Protein AF-A0AAW8XX71-F1 (afdb_monomer_lite)

pLDDT: mean 75.25, std 15.2, range [52.34, 95.62]

Sequence (95 aa):
MKKKKLSSKQQYQLDVELVKIKPTNRTEAKAHLAAQLRISKFKSKGRRGFNSAAKSAKESLDIANAIRFGEGVVESVDTARIPDSNKRWRGRTAD

Radius of gyration: 22.53 Å; chains: 1; bounding box: 46×42×51 Å

Secondary structure (DSSP, 8-state):
---PPPPHHHHHHHHHHHHHSPP-SHHHHHHHHHHHHHHHHHHHTT-THHHHHHHHHHHHHHHHHHHHSTT-------TTTS-TTTT--S-----

Structure (mmCIF, N/CA/C/O backbone):
data_AF-A0AAW8XX71-F1
#
_entry.id   AF-A0AAW8XX71-F1
#
loop_
_atom_site.group_PDB
_atom_site.id
_atom_site.type_symbol
_atom_site.label_atom_id
_atom_site.label_alt_id
_atom_site.label_comp_id
_atom_site.label_asym_id
_atom_site.label_entity_id
_atom_site.label_seq_id
_atom_site.pdbx_PDB_ins_code
_atom_site.Cartn_x
_atom_site.Cartn_y
_atom_site.Cartn_z
_atom_site.occupancy
_atom_site.B_iso_or_equiv
_atom_site.auth_seq_id
_atom_site.auth_comp_id
_atom_site.auth_asym_id
_atom_site.auth_atom_id
_atom_site.pdbx_PDB_model_num
ATOM 1 N N . MET A 1 1 ? -21.440 -16.402 16.995 1.00 52.88 1 MET A N 1
ATOM 2 C CA . MET A 1 1 ? -21.865 -15.223 16.198 1.00 52.88 1 MET A CA 1
ATOM 3 C C . MET A 1 1 ? -20.895 -15.018 15.037 1.00 52.88 1 MET A C 1
ATOM 5 O O . MET A 1 1 ? -19.698 -14.916 15.283 1.00 52.88 1 MET A O 1
ATOM 9 N N . LYS A 1 2 ? -21.356 -14.999 13.776 1.00 56.12 2 LYS A N 1
ATOM 10 C CA . LYS A 1 2 ? -20.469 -14.705 12.633 1.00 56.12 2 LYS A CA 1
ATOM 11 C C . LYS A 1 2 ? -20.106 -13.216 12.659 1.00 56.12 2 LYS A C 1
ATOM 13 O O . LYS A 1 2 ? -21.001 -12.375 12.638 1.00 56.12 2 LYS A O 1
ATOM 18 N N . LYS A 1 3 ? -18.812 -12.882 12.718 1.00 71.38 3 LYS A N 1
ATOM 19 C CA . LYS A 1 3 ? -18.353 -11.486 12.647 1.00 71.38 3 LYS A CA 1
ATOM 20 C C . LYS A 1 3 ? -18.726 -10.921 11.274 1.00 71.38 3 LYS A C 1
ATOM 22 O O . LYS A 1 3 ? -18.235 -11.399 10.251 1.00 71.38 3 LYS A O 1
ATOM 27 N N . LYS A 1 4 ? -19.632 -9.943 11.248 1.00 79.50 4 LYS A N 1
ATOM 28 C CA . LYS A 1 4 ? -20.069 -9.268 10.020 1.00 79.50 4 LYS A CA 1
ATOM 29 C C . LYS A 1 4 ? -18.864 -8.507 9.452 1.00 79.50 4 LYS A C 1
ATOM 31 O O . LYS A 1 4 ? -18.252 -7.717 10.167 1.00 79.50 4 LYS A O 1
ATOM 36 N N . LYS A 1 5 ? -18.474 -8.784 8.203 1.00 80.81 5 LYS A N 1
ATOM 37 C CA . LYS A 1 5 ? -17.365 -8.067 7.550 1.00 80.81 5 LYS A CA 1
ATOM 38 C C . LYS A 1 5 ? -17.778 -6.608 7.331 1.00 80.81 5 LYS A C 1
ATOM 40 O O . LYS A 1 5 ? -18.852 -6.356 6.789 1.00 80.81 5 LYS A O 1
ATOM 45 N N . LEU A 1 6 ? -16.932 -5.672 7.760 1.00 83.31 6 LEU A N 1
ATOM 46 C CA . LEU A 1 6 ? -17.126 -4.237 7.542 1.00 83.31 6 LEU A CA 1
ATOM 47 C C . LEU A 1 6 ? -17.019 -3.903 6.049 1.00 83.31 6 LEU A C 1
ATOM 49 O O . LEU A 1 6 ? -16.193 -4.471 5.331 1.00 83.31 6 LEU A O 1
ATOM 53 N N . SER A 1 7 ? -17.842 -2.960 5.589 1.00 89.25 7 SER A N 1
ATOM 54 C CA . SER A 1 7 ? -17.720 -2.400 4.242 1.00 89.25 7 SER A CA 1
ATOM 55 C C . SER A 1 7 ? -16.416 -1.606 4.104 1.00 89.25 7 SER A C 1
ATOM 57 O O . SER A 1 7 ? -15.926 -1.017 5.068 1.00 89.25 7 SER A O 1
ATOM 59 N N . SER A 1 8 ? -15.861 -1.530 2.891 1.00 86.75 8 SER A N 1
ATOM 60 C CA . SER A 1 8 ? -14.605 -0.814 2.620 1.00 86.75 8 SER A CA 1
ATOM 61 C C . SER A 1 8 ? -14.661 0.670 3.006 1.00 86.75 8 SER A C 1
ATOM 63 O O . SER A 1 8 ? -13.676 1.205 3.510 1.00 86.75 8 SER A O 1
ATOM 65 N N . LYS A 1 9 ? -15.820 1.320 2.828 1.00 89.25 9 LYS A N 1
ATOM 66 C CA . LYS A 1 9 ? -16.049 2.714 3.248 1.00 89.25 9 LYS A CA 1
ATOM 67 C C . LYS A 1 9 ? -16.073 2.866 4.771 1.00 89.25 9 LYS A C 1
ATOM 69 O O . LYS A 1 9 ? -15.463 3.791 5.293 1.00 89.25 9 LYS A O 1
ATOM 74 N N . GLN A 1 10 ? -16.722 1.932 5.469 1.00 91.62 10 GLN A N 1
ATOM 75 C CA . GLN A 1 10 ? -16.793 1.930 6.935 1.00 91.62 10 GLN A CA 1
ATOM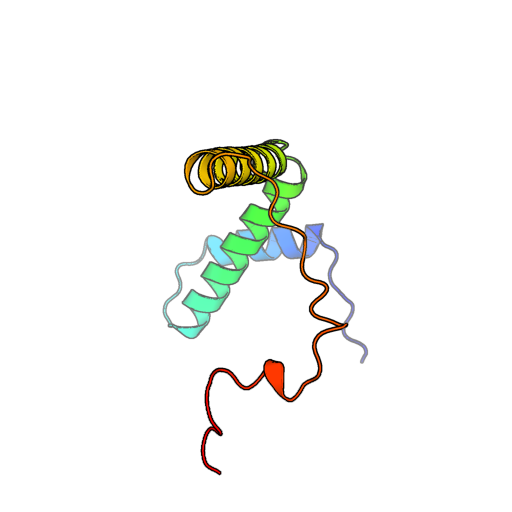 76 C C . GLN A 1 10 ? -15.405 1.716 7.543 1.00 91.62 10 GLN A C 1
ATOM 78 O O . GLN A 1 10 ? -15.005 2.432 8.454 1.00 91.62 10 GLN A O 1
ATOM 83 N N . GLN A 1 11 ? -14.630 0.782 6.984 1.00 91.06 11 GLN A N 1
ATOM 84 C CA . GLN A 1 11 ? -13.258 0.547 7.421 1.00 91.06 11 GLN A CA 1
ATOM 85 C C . GLN A 1 11 ? -12.370 1.782 7.218 1.00 91.06 11 GLN A C 1
ATOM 87 O O . GLN A 1 11 ? -11.560 2.092 8.085 1.00 91.06 11 GLN A O 1
ATOM 92 N N . TYR A 1 12 ? -12.538 2.500 6.103 1.00 92.31 12 TYR A N 1
ATOM 93 C CA . TYR A 1 12 ? -11.798 3.732 5.833 1.00 92.31 12 TYR A CA 1
ATOM 94 C C . TYR A 1 12 ? -12.103 4.833 6.859 1.00 92.31 12 TYR A C 1
ATOM 96 O O . TYR A 1 12 ? -11.181 5.497 7.322 1.00 92.31 12 TYR A O 1
ATOM 104 N N . GLN A 1 13 ? -13.371 5.015 7.241 1.00 94.19 13 GLN A N 1
ATOM 105 C CA . GLN A 1 13 ? -13.757 5.994 8.266 1.00 94.19 13 GLN A CA 1
ATOM 106 C C . GLN A 1 13 ? -13.121 5.673 9.623 1.00 94.19 13 GLN A C 1
ATOM 108 O O . GLN A 1 13 ? -12.489 6.548 10.211 1.00 94.19 13 GLN A O 1
ATOM 113 N N . LEU A 1 14 ? -13.177 4.407 10.050 1.00 94.19 14 LEU A N 1
ATOM 114 C CA . LEU A 1 14 ? -12.520 3.951 11.280 1.00 94.19 14 LEU A CA 1
ATOM 115 C C . LEU A 1 14 ? -11.002 4.161 11.240 1.00 94.19 14 LEU A C 1
ATOM 117 O O . LEU A 1 14 ? -10.405 4.587 12.224 1.00 94.19 14 LEU A O 1
ATOM 121 N N . ASP A 1 15 ? -10.367 3.893 10.098 1.00 92.94 15 ASP A N 1
ATOM 122 C CA . ASP A 1 15 ? -8.927 4.102 9.942 1.00 92.94 15 ASP A CA 1
ATOM 123 C C . ASP A 1 15 ? -8.559 5.590 10.039 1.00 92.94 15 ASP A C 1
ATOM 125 O O . ASP A 1 15 ? -7.538 5.931 10.633 1.00 92.94 15 ASP A O 1
ATOM 129 N N . VAL A 1 16 ? -9.385 6.488 9.488 1.00 93.88 16 VAL A N 1
ATOM 130 C CA . VAL A 1 16 ? -9.178 7.942 9.593 1.00 93.88 16 VAL A CA 1
ATOM 131 C C . VAL A 1 16 ? -9.299 8.412 11.040 1.00 93.88 16 VAL A C 1
ATOM 133 O O . VAL A 1 16 ? -8.506 9.246 11.471 1.00 93.88 16 VAL A O 1
ATOM 136 N N . GLU A 1 17 ? -10.264 7.888 11.792 1.00 94.06 17 GLU A N 1
ATOM 137 C CA . GLU A 1 17 ? -10.425 8.197 13.216 1.00 94.06 17 GLU A CA 1
ATOM 138 C C . GLU A 1 17 ? -9.245 7.684 14.043 1.00 94.06 17 GLU A C 1
ATOM 140 O O . GLU A 1 17 ? -8.683 8.442 14.833 1.00 94.06 17 GLU A O 1
ATOM 145 N N . LEU A 1 18 ? -8.798 6.451 13.789 1.00 92.56 18 LEU A N 1
ATOM 146 C CA . LEU A 1 18 ? -7.636 5.860 14.453 1.00 92.56 18 LEU A CA 1
ATOM 147 C C . LEU A 1 18 ? -6.373 6.705 14.240 1.00 92.56 18 LEU A C 1
ATOM 149 O O . LEU A 1 18 ? -5.595 6.906 15.168 1.00 92.56 18 LEU A O 1
ATOM 153 N N . VAL A 1 19 ? -6.171 7.219 13.022 1.00 92.31 19 VAL A N 1
ATOM 154 C CA . VAL A 1 19 ? -4.965 7.985 12.680 1.00 92.31 19 VAL A CA 1
ATOM 155 C C . VAL A 1 19 ? -4.918 9.361 13.359 1.00 92.31 19 VAL A C 1
ATOM 157 O O . VAL A 1 19 ? -3.828 9.896 13.567 1.00 92.31 19 VAL A O 1
ATOM 160 N N . LYS A 1 20 ? -6.065 9.929 13.757 1.00 93.38 20 LYS A N 1
ATOM 161 C CA . LYS A 1 20 ? -6.112 11.201 14.504 1.00 93.38 20 LYS A CA 1
ATOM 162 C C . LYS A 1 20 ? -5.560 11.071 15.924 1.00 93.38 20 LYS A C 1
ATOM 164 O O . LYS A 1 20 ? -5.079 12.055 16.479 1.00 93.38 20 LYS A O 1
ATOM 169 N N . ILE A 1 21 ? -5.635 9.878 16.510 1.00 92.56 21 ILE A N 1
ATOM 170 C CA . ILE A 1 21 ? -5.163 9.614 17.868 1.00 92.56 21 ILE A CA 1
ATOM 171 C C . ILE A 1 21 ? -3.659 9.322 17.813 1.00 92.56 21 ILE A C 1
ATOM 173 O O . ILE A 1 21 ? -3.188 8.573 16.955 1.00 92.56 21 ILE A O 1
ATOM 177 N N . LYS A 1 22 ? -2.885 9.920 18.725 1.00 92.69 22 LYS A N 1
ATOM 178 C CA . LYS A 1 22 ? -1.445 9.658 18.831 1.00 92.69 22 LYS A CA 1
ATOM 179 C C . LYS A 1 22 ? -1.221 8.300 19.517 1.00 92.69 22 LYS A C 1
ATOM 181 O O . LYS A 1 22 ? -1.742 8.109 20.614 1.00 92.69 22 LYS A O 1
ATOM 186 N N . PRO A 1 23 ? -0.455 7.371 18.918 1.00 93.75 23 PRO A N 1
ATOM 187 C CA . PRO A 1 23 ? -0.172 6.087 19.549 1.00 93.75 23 PRO A CA 1
ATOM 188 C C . PRO A 1 23 ? 0.780 6.264 20.737 1.00 93.75 23 PRO A C 1
ATOM 190 O O . PRO A 1 23 ? 1.758 7.009 20.647 1.00 93.75 23 PRO A O 1
ATOM 193 N N . THR A 1 24 ? 0.509 5.546 21.824 1.00 93.62 24 THR A N 1
ATOM 194 C CA . THR A 1 24 ? 1.319 5.562 23.052 1.00 93.62 24 THR A CA 1
ATOM 195 C C . THR A 1 24 ? 2.187 4.308 23.157 1.00 93.62 24 THR A C 1
ATOM 197 O O . THR A 1 24 ? 3.311 4.366 23.650 1.00 93.62 24 THR A O 1
ATOM 200 N N . ASN A 1 25 ? 1.706 3.171 22.641 1.00 95.19 25 ASN A N 1
ATOM 201 C CA . ASN A 1 25 ? 2.423 1.892 22.664 1.00 95.19 25 ASN A CA 1
ATOM 202 C C . ASN A 1 25 ? 2.893 1.461 21.258 1.00 95.19 25 ASN A C 1
ATOM 204 O O . ASN A 1 25 ? 2.326 1.842 20.234 1.00 95.19 25 ASN A O 1
ATOM 208 N N . ARG A 1 26 ? 3.904 0.587 21.185 1.00 93.94 26 ARG A N 1
ATOM 209 C CA . ARG A 1 26 ? 4.401 -0.035 19.946 1.00 93.94 26 ARG A CA 1
ATOM 210 C C . ARG A 1 26 ? 3.308 -0.802 19.198 1.00 93.94 26 ARG A C 1
ATOM 212 O O . ARG A 1 26 ? 3.306 -0.826 17.968 1.00 93.94 26 ARG A O 1
ATOM 219 N N . THR A 1 27 ? 2.399 -1.454 19.917 1.00 94.06 27 THR A N 1
ATOM 220 C CA . THR A 1 27 ? 1.252 -2.171 19.334 1.00 94.06 27 THR A CA 1
ATOM 221 C C . THR A 1 27 ? 0.297 -1.212 18.626 1.00 94.06 27 THR A C 1
ATOM 223 O O . THR A 1 27 ? -0.058 -1.439 17.470 1.00 94.06 27 THR A O 1
ATOM 226 N N . GLU A 1 28 ? -0.038 -0.099 19.275 1.00 92.06 28 GLU A N 1
ATOM 227 C CA . GLU A 1 28 ? -0.856 0.974 18.706 1.00 92.06 28 GLU A CA 1
ATOM 228 C C . GLU A 1 28 ? -0.157 1.640 17.524 1.00 92.06 28 GLU A C 1
ATOM 230 O O . GLU A 1 28 ? -0.784 1.860 16.495 1.00 92.06 28 GLU A O 1
ATOM 235 N N . ALA A 1 29 ? 1.155 1.877 17.611 1.00 93.75 29 ALA A N 1
ATOM 236 C CA . ALA A 1 29 ? 1.935 2.442 16.514 1.00 93.75 29 ALA A CA 1
ATOM 237 C C . ALA A 1 29 ? 1.915 1.542 15.267 1.00 93.75 29 ALA A C 1
ATOM 239 O O . ALA A 1 29 ? 1.757 2.030 14.148 1.00 93.75 29 ALA A O 1
ATOM 240 N N . LYS A 1 30 ? 2.005 0.215 15.441 1.00 95.62 30 LYS A N 1
ATOM 241 C CA . LYS A 1 30 ? 1.840 -0.741 14.332 1.00 95.62 30 LYS A CA 1
ATOM 242 C C . LYS A 1 30 ? 0.435 -0.674 13.730 1.00 95.62 30 LYS A C 1
ATOM 244 O O . LYS A 1 30 ? 0.300 -0.687 12.507 1.00 95.62 30 LYS A O 1
ATOM 249 N N . ALA A 1 31 ? -0.602 -0.598 14.565 1.00 93.31 31 ALA A N 1
ATOM 250 C CA . ALA A 1 31 ? -1.983 -0.477 14.100 1.00 93.31 31 ALA A CA 1
ATOM 251 C C . ALA A 1 31 ? -2.22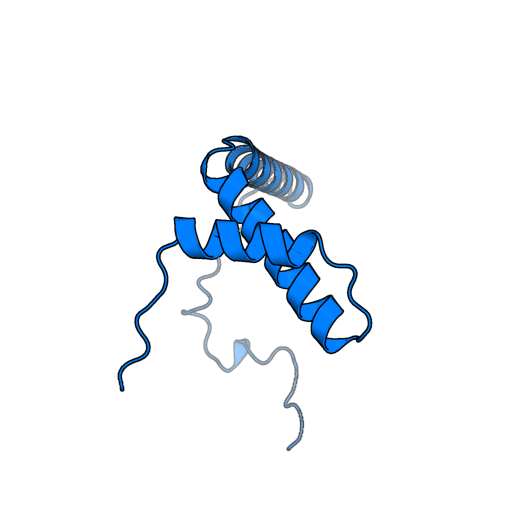0 0.843 13.344 1.00 93.31 31 ALA A C 1
ATOM 253 O O . ALA A 1 31 ? -2.856 0.849 12.289 1.00 93.31 31 ALA A O 1
ATOM 254 N N . HIS A 1 32 ? -1.642 1.937 13.842 1.00 95.62 32 HIS A N 1
ATOM 255 C CA . HIS A 1 32 ? -1.676 3.269 13.241 1.00 95.62 32 HIS A CA 1
ATOM 256 C C . HIS A 1 32 ? -1.008 3.278 11.866 1.00 95.62 32 HIS A C 1
ATOM 258 O O . HIS A 1 32 ? -1.630 3.678 10.883 1.00 95.62 32 HIS A O 1
ATOM 264 N N . LEU A 1 33 ? 0.196 2.706 11.756 1.00 95.12 33 LEU A N 1
ATOM 265 C CA . LEU A 1 33 ? 0.889 2.536 10.478 1.00 95.12 33 LEU A CA 1
ATOM 266 C C . LEU A 1 33 ? 0.055 1.707 9.489 1.00 95.12 33 LEU A C 1
ATOM 268 O O . LEU A 1 33 ? -0.117 2.089 8.331 1.00 95.12 33 LEU A O 1
ATOM 272 N N . ALA A 1 34 ? -0.515 0.588 9.939 1.00 94.25 34 ALA A N 1
ATOM 273 C CA . ALA A 1 34 ? -1.373 -0.240 9.096 1.00 94.25 34 ALA A CA 1
ATOM 274 C C . ALA A 1 34 ? -2.631 0.513 8.621 1.00 94.25 34 ALA A C 1
ATOM 276 O O . ALA A 1 34 ? -3.080 0.308 7.491 1.00 94.25 34 ALA A O 1
ATOM 277 N N . ALA A 1 35 ? -3.212 1.384 9.451 1.00 93.81 35 ALA A N 1
ATOM 278 C CA . ALA A 1 35 ? -4.323 2.254 9.065 1.00 93.81 35 ALA A CA 1
ATOM 279 C C . ALA A 1 35 ? -3.891 3.310 8.035 1.00 93.81 35 ALA A C 1
ATOM 281 O O . ALA A 1 35 ? -4.543 3.447 7.000 1.00 93.81 35 ALA A O 1
ATOM 282 N N . GLN A 1 36 ? -2.751 3.978 8.234 1.00 93.44 36 GLN A N 1
ATOM 283 C CA . GLN A 1 36 ? -2.196 4.938 7.270 1.00 93.44 36 GLN A CA 1
ATOM 284 C C . GLN A 1 36 ? -1.965 4.311 5.888 1.00 93.44 36 GLN A C 1
ATOM 286 O O . GLN A 1 36 ? -2.355 4.885 4.867 1.00 93.44 36 GLN A O 1
ATOM 291 N N . LEU A 1 37 ? -1.394 3.103 5.839 1.00 91.38 37 LEU A N 1
ATOM 292 C CA . LEU A 1 37 ? -1.183 2.370 4.588 1.00 91.38 37 LEU A CA 1
ATOM 293 C C . LEU A 1 37 ? -2.508 2.026 3.894 1.00 91.38 37 LEU A C 1
ATOM 295 O O . LEU A 1 37 ? -2.628 2.172 2.674 1.00 91.38 37 LEU A O 1
ATOM 299 N N . ARG A 1 38 ? -3.529 1.612 4.655 1.00 90.94 38 ARG A N 1
ATOM 300 C CA . ARG A 1 38 ? -4.866 1.320 4.113 1.00 90.94 38 ARG A CA 1
ATOM 301 C C . ARG A 1 38 ? -5.557 2.572 3.578 1.00 90.94 38 ARG A C 1
ATOM 303 O O . ARG A 1 38 ? -6.109 2.513 2.481 1.00 90.94 38 ARG A O 1
ATOM 310 N N . ILE A 1 39 ? -5.455 3.704 4.274 1.00 90.81 39 ILE A N 1
ATOM 311 C CA . ILE A 1 39 ? -5.940 5.012 3.805 1.00 90.81 39 ILE A CA 1
ATOM 312 C C . ILE A 1 39 ? -5.240 5.402 2.502 1.00 90.81 39 ILE A C 1
ATOM 314 O O . ILE A 1 39 ? -5.907 5.772 1.535 1.00 90.81 39 ILE A O 1
ATOM 318 N N . SER A 1 40 ? -3.909 5.289 2.453 1.00 87.69 40 SER A N 1
ATOM 319 C CA . SER A 1 40 ? -3.119 5.585 1.254 1.00 87.69 40 SER A CA 1
ATOM 320 C C . SER A 1 40 ? -3.564 4.725 0.070 1.00 87.69 40 SER A C 1
ATOM 322 O O . SER A 1 40 ? -3.863 5.255 -0.999 1.00 87.69 40 SER A O 1
ATOM 324 N N . LYS A 1 41 ? -3.738 3.413 0.282 1.00 85.75 41 LYS A N 1
ATOM 325 C CA . LYS A 1 41 ? -4.234 2.473 -0.733 1.00 85.75 41 LYS A CA 1
ATOM 326 C C . LYS A 1 41 ? -5.664 2.777 -1.185 1.00 85.75 41 LYS A C 1
ATOM 328 O O . LYS A 1 41 ? -5.991 2.643 -2.362 1.00 85.75 41 LYS A O 1
ATOM 333 N N . PHE A 1 42 ? -6.539 3.166 -0.260 1.00 85.50 42 PHE A N 1
ATOM 334 C CA . PHE A 1 42 ? -7.920 3.519 -0.581 1.00 85.50 42 PHE A CA 1
ATOM 335 C C . PHE A 1 42 ? -7.979 4.789 -1.440 1.00 85.50 42 PHE A C 1
ATOM 337 O O . PHE A 1 42 ? -8.687 4.814 -2.442 1.00 85.50 42 PHE A O 1
ATOM 344 N N . LYS A 1 43 ? -7.168 5.805 -1.113 1.00 81.38 43 LYS A N 1
ATOM 345 C CA . LYS A 1 43 ? -7.013 7.022 -1.927 1.00 81.38 43 LYS A CA 1
ATOM 346 C C . LYS A 1 43 ? -6.323 6.743 -3.266 1.00 81.38 43 LYS A C 1
ATOM 348 O O . LYS A 1 43 ? -6.648 7.369 -4.272 1.00 81.38 43 LYS A O 1
ATOM 353 N N . SER A 1 44 ? -5.373 5.808 -3.301 1.00 70.81 44 SER A N 1
ATOM 354 C CA . SER A 1 44 ? -4.626 5.469 -4.515 1.00 70.81 44 SER A CA 1
ATOM 355 C C . SER A 1 44 ? -5.401 4.584 -5.486 1.00 70.81 44 SER A C 1
ATOM 357 O O . SER A 1 44 ? -5.082 4.598 -6.671 1.00 70.81 44 SER A O 1
ATOM 359 N N . LYS A 1 45 ? -6.471 3.905 -5.047 1.00 65.06 45 LYS A N 1
ATOM 360 C CA . LYS A 1 45 ? -7.376 3.125 -5.914 1.00 65.06 45 LYS A CA 1
ATOM 361 C C . LYS A 1 45 ? -8.042 3.930 -7.047 1.00 65.06 45 LYS A C 1
ATOM 363 O O . LYS A 1 45 ? -8.673 3.321 -7.902 1.00 65.06 45 LYS A O 1
ATOM 368 N N . GLY A 1 46 ? -7.872 5.256 -7.088 1.00 57.28 46 GLY A N 1
ATOM 369 C CA . GLY A 1 46 ? -8.206 6.114 -8.235 1.00 57.28 46 GLY A CA 1
ATOM 370 C C . GLY A 1 46 ? -7.031 6.920 -8.817 1.00 57.28 46 GLY A C 1
ATOM 371 O O . GLY A 1 46 ? -7.198 7.608 -9.823 1.00 57.28 46 GLY A O 1
ATOM 372 N N . ARG A 1 47 ? -5.826 6.858 -8.228 1.00 54.34 47 ARG A N 1
ATOM 373 C CA . ARG A 1 47 ? -4.640 7.551 -8.756 1.00 54.34 47 ARG A CA 1
ATOM 374 C C . ARG A 1 47 ? -3.992 6.694 -9.841 1.00 54.34 47 ARG A C 1
ATOM 376 O O . ARG A 1 47 ? -3.218 5.786 -9.554 1.00 54.34 47 ARG A O 1
ATOM 383 N N . ARG A 1 48 ? -4.243 7.076 -11.097 1.00 55.59 48 ARG A N 1
ATOM 384 C CA . ARG A 1 48 ? -3.591 6.561 -12.321 1.00 55.59 48 ARG A CA 1
ATOM 385 C C . ARG A 1 48 ? -2.045 6.521 -12.252 1.00 55.59 48 ARG A C 1
ATOM 387 O O . ARG A 1 48 ? -1.430 5.793 -13.022 1.00 55.59 48 ARG A O 1
ATOM 394 N N . GLY A 1 49 ? -1.439 7.239 -11.300 1.00 55.50 49 GLY A N 1
ATOM 395 C CA . GLY A 1 49 ? 0.007 7.369 -11.101 1.00 55.50 49 GLY A CA 1
ATOM 396 C C . GLY A 1 49 ? 0.757 6.130 -10.586 1.00 55.50 49 GLY A C 1
ATOM 397 O O . GLY A 1 49 ? 1.947 6.005 -10.841 1.00 55.50 49 GLY A O 1
ATOM 398 N N . PHE A 1 50 ? 0.110 5.193 -9.878 1.00 56.00 50 PHE A N 1
ATOM 399 C CA . PHE A 1 50 ? 0.823 3.994 -9.391 1.00 56.00 50 PHE A CA 1
ATOM 400 C C . PHE A 1 50 ? 1.058 2.980 -10.520 1.00 56.00 50 PHE A C 1
ATOM 402 O O . PHE A 1 50 ? 2.110 2.354 -10.596 1.00 56.00 50 PHE A O 1
ATOM 409 N N . ASN A 1 51 ? 0.108 2.887 -11.456 1.00 58.97 51 ASN A N 1
ATOM 410 C CA . ASN A 1 51 ? 0.258 2.069 -12.658 1.00 58.97 51 ASN A CA 1
ATOM 411 C C . ASN A 1 51 ? 1.264 2.683 -13.639 1.00 58.97 51 ASN A C 1
ATOM 413 O O . ASN A 1 51 ? 1.990 1.940 -14.290 1.00 58.97 51 ASN A O 1
ATOM 417 N N . SER A 1 52 ? 1.337 4.016 -13.740 1.00 61.47 52 SER A N 1
ATOM 418 C CA . SER A 1 52 ? 2.362 4.673 -14.560 1.00 61.47 52 SER A CA 1
ATOM 419 C C . SER A 1 52 ? 3.752 4.561 -13.935 1.00 61.47 52 SER A C 1
ATOM 421 O O . SER A 1 52 ? 4.706 4.326 -14.660 1.00 61.47 52 SER A O 1
ATOM 423 N N . ALA A 1 53 ? 3.873 4.646 -12.605 1.00 65.31 53 ALA A N 1
ATOM 424 C CA . ALA A 1 53 ? 5.137 4.405 -11.908 1.00 65.31 53 ALA A CA 1
ATOM 425 C C . ALA A 1 53 ? 5.603 2.947 -12.056 1.00 65.31 53 ALA A C 1
ATOM 427 O O . ALA A 1 53 ? 6.778 2.705 -12.303 1.00 65.31 53 ALA A O 1
ATOM 428 N N . ALA A 1 54 ? 4.687 1.976 -11.981 1.00 67.81 54 ALA A N 1
ATOM 429 C CA . ALA A 1 54 ? 5.004 0.571 -12.235 1.00 67.81 54 ALA A CA 1
ATOM 430 C C . ALA A 1 54 ? 5.420 0.317 -13.697 1.00 67.81 54 ALA A C 1
ATOM 432 O O . ALA A 1 54 ? 6.364 -0.430 -13.938 1.00 67.81 54 ALA A O 1
ATOM 433 N N . LYS A 1 55 ? 4.754 0.961 -14.669 1.00 71.50 55 LYS A N 1
ATOM 434 C CA . LYS A 1 55 ? 5.149 0.915 -16.088 1.00 71.50 55 LYS A CA 1
ATOM 435 C C . LYS A 1 55 ? 6.524 1.541 -16.317 1.00 71.50 55 LYS A C 1
ATOM 437 O O . LYS A 1 55 ? 7.378 0.890 -16.895 1.00 71.50 55 LYS A O 1
ATOM 442 N N . SER A 1 56 ? 6.767 2.729 -15.772 1.00 75.56 56 SER A N 1
ATOM 443 C CA . SER A 1 56 ? 8.054 3.425 -15.873 1.00 75.56 56 SER A CA 1
ATOM 444 C C . SER A 1 56 ? 9.195 2.648 -15.203 1.00 75.56 56 SER A C 1
ATOM 446 O O . SER A 1 56 ? 10.294 2.576 -15.748 1.00 75.56 56 SER A O 1
ATOM 448 N N . ALA A 1 57 ? 8.937 1.992 -14.067 1.00 77.31 57 ALA A N 1
ATOM 449 C CA . ALA A 1 57 ? 9.909 1.105 -13.430 1.00 77.31 57 ALA A CA 1
ATOM 450 C C . ALA A 1 57 ? 10.225 -0.120 -14.303 1.00 77.31 57 ALA A C 1
ATOM 452 O O . ALA A 1 57 ? 11.383 -0.523 -14.392 1.00 77.31 57 ALA A O 1
ATOM 453 N N . LYS A 1 58 ? 9.215 -0.689 -14.974 1.00 79.50 58 LYS A N 1
ATOM 454 C CA . LYS A 1 58 ? 9.401 -1.793 -15.922 1.00 79.50 58 LYS A CA 1
ATOM 455 C C . LYS A 1 58 ? 10.200 -1.353 -17.153 1.00 79.50 58 LYS A C 1
ATOM 457 O O . LYS A 1 58 ? 11.179 -2.000 -17.485 1.00 79.50 58 LYS A O 1
ATOM 462 N N . GLU A 1 59 ? 9.850 -0.219 -17.752 1.00 82.38 59 GLU A N 1
ATOM 463 C CA . GLU A 1 59 ? 10.571 0.362 -18.894 1.00 82.38 59 GLU A CA 1
ATOM 464 C C . GLU A 1 59 ? 1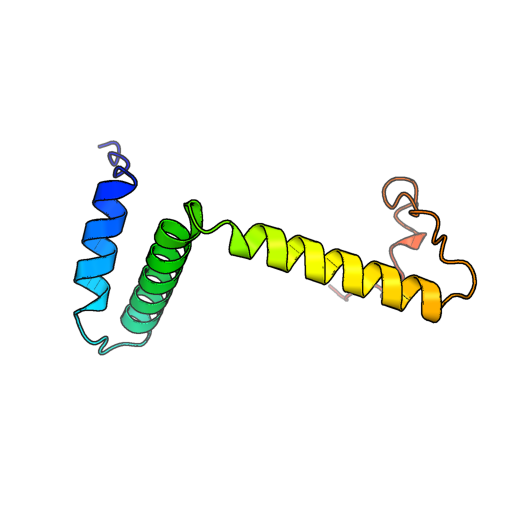2.034 0.663 -18.541 1.00 82.38 59 GLU A C 1
ATOM 466 O O . GLU A 1 59 ? 12.937 0.359 -19.313 1.00 82.38 59 GLU A O 1
ATOM 471 N N . SER A 1 60 ? 12.290 1.186 -17.339 1.00 80.50 60 SER A N 1
ATOM 472 C CA . SER A 1 60 ? 13.653 1.448 -16.858 1.00 80.50 60 SER A CA 1
ATOM 473 C C . SER A 1 60 ? 14.468 0.161 -16.688 1.00 80.50 60 SER A C 1
ATOM 475 O O . SER A 1 60 ? 15.661 0.145 -16.986 1.00 80.50 60 SER A O 1
ATOM 477 N N . LEU A 1 61 ? 13.836 -0.924 -16.224 1.00 79.06 61 LEU A N 1
ATOM 478 C CA . LEU A 1 61 ? 14.464 -2.245 -16.138 1.00 79.06 61 LEU A CA 1
ATOM 479 C C . LEU A 1 61 ? 14.751 -2.827 -17.523 1.00 79.06 61 LEU A C 1
ATOM 481 O O . LEU A 1 61 ? 15.835 -3.367 -17.730 1.00 79.06 61 LEU A O 1
ATOM 485 N N . ASP A 1 62 ? 13.820 -2.690 -18.466 1.00 78.25 62 ASP A N 1
ATOM 486 C CA . ASP A 1 62 ? 13.985 -3.172 -19.839 1.00 78.25 62 ASP A CA 1
ATOM 487 C C . ASP A 1 62 ? 15.149 -2.441 -20.537 1.00 78.25 62 ASP A C 1
ATOM 489 O O . ASP A 1 62 ? 16.021 -3.085 -21.120 1.00 78.25 62 ASP A O 1
ATOM 493 N N . ILE A 1 63 ? 15.243 -1.113 -20.374 1.00 78.62 63 ILE A N 1
ATOM 494 C CA . ILE A 1 63 ? 16.366 -0.301 -20.873 1.00 78.62 63 ILE A CA 1
ATOM 495 C C . ILE A 1 63 ? 17.691 -0.738 -20.230 1.00 78.62 63 ILE A C 1
ATOM 497 O O . ILE A 1 63 ? 18.680 -0.956 -20.930 1.00 78.62 63 ILE A O 1
ATOM 501 N N . ALA A 1 64 ? 17.730 -0.897 -18.904 1.00 75.56 64 ALA A N 1
ATOM 502 C CA . ALA A 1 64 ? 18.943 -1.312 -18.200 1.00 75.56 64 ALA A CA 1
ATOM 503 C C . ALA A 1 64 ? 19.415 -2.716 -18.621 1.00 75.56 64 ALA A C 1
ATOM 505 O O . ALA A 1 64 ? 20.617 -2.950 -18.758 1.00 75.56 64 ALA A O 1
ATOM 506 N N . ASN A 1 65 ? 18.483 -3.642 -18.857 1.00 72.19 65 ASN A N 1
ATOM 507 C CA . ASN A 1 65 ? 18.793 -4.987 -19.336 1.00 72.19 65 ASN A CA 1
ATOM 508 C C . ASN A 1 65 ? 19.327 -4.973 -20.774 1.00 72.19 65 ASN A C 1
ATOM 510 O O . ASN A 1 65 ? 20.311 -5.659 -21.047 1.00 72.19 65 ASN A O 1
ATOM 514 N N . ALA A 1 66 ? 18.745 -4.157 -21.658 1.00 69.75 66 ALA A N 1
ATOM 515 C CA . ALA A 1 66 ? 19.218 -3.993 -23.033 1.00 69.75 66 ALA A CA 1
ATOM 516 C C . ALA A 1 66 ? 20.643 -3.414 -23.106 1.00 69.75 66 ALA A C 1
ATOM 518 O O . ALA A 1 66 ? 21.435 -3.825 -23.945 1.00 69.75 66 ALA A O 1
ATOM 519 N N . ILE A 1 67 ? 20.997 -2.497 -22.197 1.00 70.06 67 ILE A N 1
ATOM 520 C CA . ILE A 1 67 ? 22.354 -1.929 -22.116 1.00 70.06 67 ILE A CA 1
ATOM 521 C C . ILE A 1 67 ? 23.354 -2.947 -21.550 1.00 70.06 67 ILE A C 1
ATOM 523 O O . ILE A 1 67 ? 24.495 -3.021 -22.002 1.00 70.06 67 ILE A O 1
ATOM 527 N N . ARG A 1 68 ? 22.951 -3.727 -20.539 1.00 65.38 68 ARG A N 1
ATOM 528 C CA . ARG A 1 68 ? 23.839 -4.670 -19.841 1.00 65.38 68 ARG A CA 1
ATOM 529 C C . ARG A 1 68 ? 24.169 -5.912 -20.670 1.00 65.38 68 ARG A C 1
ATOM 531 O O . ARG A 1 68 ? 25.262 -6.456 -20.534 1.00 65.38 68 ARG A O 1
ATOM 538 N N . PHE A 1 69 ? 23.234 -6.370 -21.491 1.00 63.53 69 PHE A N 1
ATOM 539 C CA . PHE A 1 69 ? 23.397 -7.526 -22.362 1.00 63.53 69 PHE A CA 1
ATOM 540 C C . PHE A 1 69 ? 23.100 -7.034 -23.773 1.00 63.53 69 PHE A C 1
ATOM 542 O O . PHE A 1 69 ? 21.930 -6.872 -24.092 1.00 63.53 69 PHE A O 1
ATOM 549 N N . GLY A 1 70 ? 24.136 -6.741 -24.565 1.00 57.50 70 GLY A N 1
ATOM 550 C CA . GLY A 1 70 ? 24.106 -5.875 -25.759 1.00 57.50 70 GLY A CA 1
ATOM 551 C C . GLY A 1 70 ? 23.064 -6.125 -26.865 1.00 57.50 70 GLY A C 1
ATOM 552 O O . GLY A 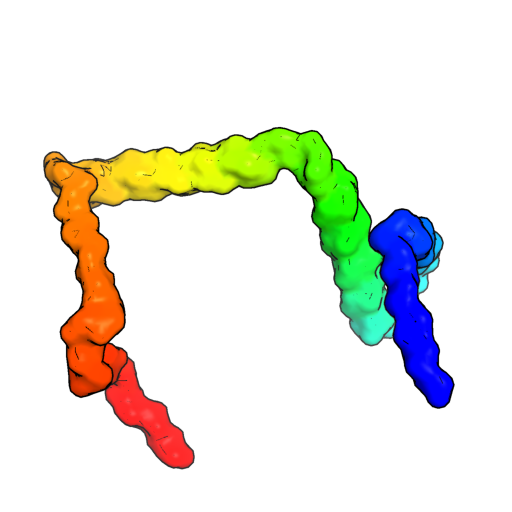1 70 ? 23.089 -5.396 -27.847 1.00 57.50 70 GLY A O 1
ATOM 553 N N . GLU A 1 71 ? 22.148 -7.088 -26.722 1.00 57.88 71 GLU A N 1
ATOM 554 C CA . GLU A 1 71 ? 21.030 -7.361 -27.641 1.00 57.88 71 GLU A CA 1
ATOM 555 C C . GLU A 1 71 ? 19.680 -7.672 -26.944 1.00 57.88 71 GLU A C 1
ATOM 557 O O . GLU A 1 71 ? 18.709 -8.040 -27.597 1.00 57.88 71 GLU A O 1
ATOM 562 N N . GLY A 1 72 ? 19.560 -7.486 -25.623 1.00 54.72 72 GLY A N 1
ATOM 563 C CA . GLY A 1 72 ? 18.260 -7.304 -24.956 1.00 54.72 72 GLY A CA 1
ATOM 564 C C . GLY A 1 72 ? 17.250 -8.464 -24.981 1.00 54.72 72 GLY A C 1
ATOM 565 O O . GLY A 1 72 ? 16.091 -8.238 -24.636 1.00 54.72 72 GLY A O 1
ATOM 566 N N . VAL A 1 73 ? 17.645 -9.696 -25.316 1.00 56.56 73 VAL A N 1
ATOM 567 C CA . VAL A 1 73 ? 16.782 -10.881 -25.169 1.00 56.56 73 VAL A CA 1
ATOM 568 C C . VAL A 1 73 ? 17.373 -11.816 -24.121 1.00 56.56 73 VAL A C 1
ATOM 570 O O . VAL A 1 73 ? 18.271 -12.608 -24.390 1.00 56.56 73 VAL A O 1
ATOM 573 N N . VAL A 1 74 ? 16.849 -11.727 -22.899 1.00 55.91 74 VAL A N 1
ATOM 574 C CA . VAL A 1 74 ? 16.994 -12.803 -21.916 1.00 55.91 74 VAL A CA 1
ATOM 575 C C . VAL A 1 74 ? 15.814 -13.734 -22.145 1.00 55.91 74 VAL A C 1
ATOM 577 O O . VAL A 1 74 ? 14.676 -13.357 -21.858 1.00 55.91 74 VAL A O 1
ATOM 580 N N . GLU A 1 75 ? 16.061 -14.929 -22.684 1.00 55.50 75 GLU A N 1
ATOM 581 C CA . GLU A 1 75 ? 15.029 -15.963 -22.738 1.00 55.50 75 GLU A CA 1
ATOM 582 C C . GLU A 1 75 ? 14.467 -16.149 -21.327 1.00 55.50 75 GLU A C 1
ATOM 584 O O . GLU A 1 75 ? 15.209 -16.385 -20.368 1.00 55.50 75 GLU A O 1
ATOM 589 N N . SER A 1 76 ? 13.151 -15.988 -21.172 1.00 60.31 76 SER A N 1
ATOM 590 C CA . SER A 1 76 ? 12.497 -16.258 -19.900 1.00 60.31 76 SER A CA 1
ATOM 591 C C . SER A 1 76 ? 12.683 -17.739 -19.598 1.00 60.31 76 SER A C 1
ATOM 593 O O . SER A 1 76 ? 11.988 -18.583 -20.164 1.00 60.31 76 SER A O 1
ATOM 595 N N . VAL A 1 77 ? 13.647 -18.065 -18.740 1.00 59.91 77 VAL A N 1
ATOM 596 C CA . VAL A 1 77 ? 13.866 -19.448 -18.335 1.00 59.91 77 VAL A CA 1
ATOM 597 C C . VAL A 1 77 ? 12.633 -19.886 -17.554 1.00 59.91 77 VAL A C 1
ATOM 599 O O . VAL A 1 77 ? 12.338 -19.345 -16.486 1.00 59.91 77 VAL A O 1
ATOM 602 N N . ASP A 1 78 ? 11.895 -20.852 -18.099 1.00 57.81 78 ASP A N 1
ATOM 603 C CA . ASP A 1 78 ? 10.756 -21.453 -17.418 1.00 57.81 78 ASP A CA 1
ATOM 604 C C . ASP A 1 78 ? 11.248 -22.194 -16.171 1.00 57.81 78 ASP A C 1
ATOM 606 O O . ASP A 1 78 ? 11.711 -23.335 -16.217 1.00 57.81 78 ASP A O 1
ATOM 610 N N . THR A 1 79 ? 11.160 -21.515 -15.029 1.00 59.44 79 THR A N 1
ATOM 611 C CA . THR A 1 79 ? 11.580 -22.059 -13.734 1.00 59.44 79 THR A CA 1
ATOM 612 C C . THR A 1 79 ? 10.779 -23.292 -13.304 1.00 59.44 79 THR A C 1
ATOM 614 O O . THR A 1 79 ? 11.245 -24.026 -12.427 1.00 59.44 79 THR A O 1
ATOM 617 N N . ALA A 1 80 ? 9.620 -23.564 -13.924 1.00 63.84 80 ALA A N 1
ATOM 618 C CA . ALA A 1 80 ? 8.854 -24.789 -13.704 1.00 63.84 80 ALA A CA 1
ATOM 619 C C . ALA A 1 80 ? 9.450 -25.995 -14.449 1.00 63.84 80 ALA A C 1
ATOM 621 O O . ALA A 1 80 ? 9.316 -27.124 -13.985 1.00 63.84 80 ALA A O 1
ATOM 622 N N . ARG A 1 81 ? 10.166 -25.757 -15.557 1.00 61.25 81 ARG A N 1
ATOM 623 C CA . ARG A 1 81 ? 10.886 -26.784 -16.328 1.00 61.25 81 ARG A CA 1
ATOM 624 C C . ARG A 1 81 ? 12.262 -27.116 -15.743 1.00 61.25 81 ARG A C 1
ATOM 626 O O . ARG A 1 81 ? 12.851 -28.134 -16.099 1.00 61.25 81 ARG A O 1
ATOM 633 N N . ILE A 1 82 ? 12.781 -26.280 -14.841 1.00 62.12 82 ILE A N 1
ATOM 634 C CA . ILE A 1 82 ? 14.038 -26.549 -14.1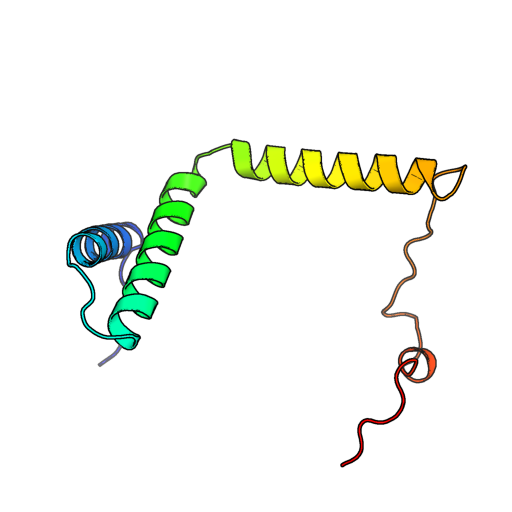38 1.00 62.12 82 ILE A CA 1
ATOM 635 C C . ILE A 1 82 ? 13.787 -27.643 -13.085 1.00 62.12 82 ILE A C 1
ATOM 637 O O . ILE A 1 82 ? 12.993 -27.416 -12.164 1.00 62.12 82 ILE A O 1
ATOM 641 N N . PRO A 1 83 ? 14.465 -28.804 -13.164 1.00 63.19 83 PRO A N 1
ATOM 642 C CA . PRO A 1 83 ? 14.335 -29.850 -12.157 1.00 63.19 83 PRO A CA 1
ATOM 643 C C . PRO A 1 83 ? 14.798 -29.336 -10.790 1.00 63.19 83 PRO A C 1
ATOM 645 O O . PRO A 1 83 ? 15.757 -28.567 -10.689 1.00 63.19 83 PRO A O 1
ATOM 648 N N . ASP A 1 84 ? 14.145 -29.784 -9.717 1.00 63.03 84 ASP A N 1
ATOM 649 C CA . ASP A 1 84 ? 14.423 -29.308 -8.354 1.00 63.03 84 ASP A CA 1
ATOM 650 C C . ASP A 1 84 ? 15.874 -29.557 -7.902 1.00 63.03 84 ASP A C 1
ATOM 652 O O . ASP A 1 84 ? 16.378 -28.856 -7.022 1.00 63.03 84 ASP A O 1
ATOM 656 N N . SER A 1 85 ? 16.594 -30.485 -8.548 1.00 64.50 85 SER A N 1
ATOM 657 C CA . SER A 1 85 ? 18.034 -30.681 -8.344 1.00 64.50 85 SER A CA 1
ATOM 658 C C . SER A 1 85 ? 18.862 -29.447 -8.721 1.00 64.50 85 SER A C 1
ATOM 660 O O . SER A 1 85 ? 19.80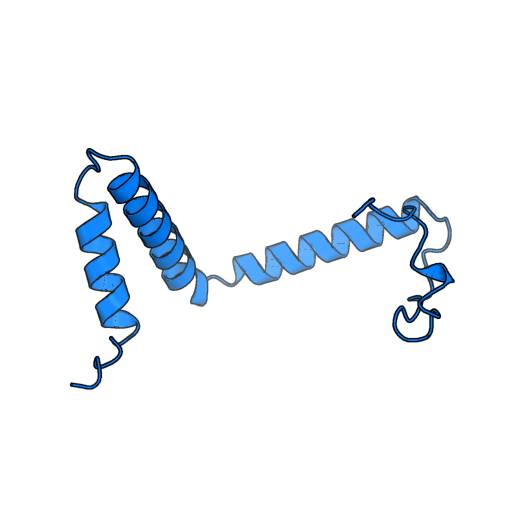3 -29.122 -8.005 1.00 64.50 85 SER A O 1
ATOM 662 N N . ASN A 1 86 ? 18.489 -28.726 -9.784 1.00 62.31 86 ASN A N 1
ATOM 663 C CA . ASN A 1 86 ? 19.176 -27.514 -10.245 1.00 62.31 86 ASN A CA 1
ATOM 664 C C . ASN A 1 86 ? 18.773 -26.264 -9.454 1.00 62.31 86 ASN A C 1
ATOM 666 O O . ASN A 1 86 ? 19.506 -25.278 -9.449 1.00 62.31 86 ASN A O 1
ATOM 670 N N . LYS A 1 87 ? 17.637 -26.290 -8.745 1.00 60.44 87 LYS A N 1
ATOM 671 C CA . LYS A 1 87 ? 17.225 -25.192 -7.850 1.00 60.44 87 LYS A CA 1
ATOM 672 C C . LYS A 1 87 ? 18.048 -25.150 -6.555 1.00 60.44 87 LYS A C 1
ATOM 674 O O . LYS A 1 87 ? 18.010 -24.160 -5.827 1.00 60.44 87 LYS A O 1
ATOM 679 N N . ARG A 1 88 ? 18.840 -26.189 -6.275 1.00 61.34 88 ARG A N 1
ATOM 680 C CA . ARG A 1 88 ? 19.756 -26.279 -5.128 1.00 61.34 88 ARG A CA 1
ATOM 681 C C . ARG A 1 88 ? 21.092 -25.572 -5.398 1.00 61.34 88 ARG A C 1
ATOM 683 O O . ARG A 1 88 ? 22.152 -26.152 -5.213 1.00 61.34 88 ARG A O 1
ATOM 690 N N . TRP A 1 89 ? 21.062 -24.302 -5.805 1.00 58.06 89 TRP A N 1
ATOM 691 C CA . TRP A 1 89 ? 22.278 -23.468 -5.852 1.00 58.06 89 TRP A CA 1
ATOM 692 C C . TRP A 1 89 ? 22.746 -23.035 -4.449 1.00 58.06 89 TRP A C 1
ATOM 694 O O . TRP A 1 89 ? 23.905 -22.689 -4.243 1.00 58.06 89 TRP A O 1
ATOM 704 N N . ARG A 1 90 ? 21.862 -23.055 -3.448 1.00 59.06 90 ARG A N 1
ATOM 705 C CA . ARG A 1 90 ? 22.225 -22.768 -2.056 1.00 59.06 90 ARG A CA 1
ATOM 706 C C . ARG A 1 90 ? 22.101 -24.066 -1.286 1.00 59.06 90 ARG A C 1
ATOM 708 O O . ARG A 1 90 ? 20.985 -24.530 -1.083 1.00 59.06 90 ARG A O 1
ATOM 715 N N . GLY A 1 91 ? 23.243 -24.678 -0.984 1.00 59.72 91 GLY A N 1
ATOM 716 C CA . GLY A 1 91 ? 23.342 -25.961 -0.297 1.00 59.72 91 GLY A CA 1
ATOM 717 C C . GLY A 1 91 ? 22.383 -26.102 0.888 1.00 59.72 91 GLY A C 1
ATOM 718 O O . GLY A 1 91 ? 21.925 -25.120 1.466 1.00 59.72 91 GLY A O 1
ATOM 719 N N . ARG A 1 92 ? 22.081 -27.363 1.203 1.00 54.97 92 ARG A N 1
ATOM 720 C CA . ARG A 1 92 ? 21.222 -27.842 2.293 1.00 54.97 92 ARG A CA 1
ATOM 721 C C . ARG A 1 92 ? 21.371 -26.948 3.540 1.00 54.97 92 ARG A C 1
ATOM 723 O O . ARG A 1 92 ? 22.407 -26.999 4.194 1.00 54.97 92 ARG A O 1
ATOM 730 N N . THR A 1 93 ? 20.367 -26.127 3.857 1.00 58.31 93 THR A N 1
ATOM 731 C CA . THR A 1 93 ? 20.260 -25.560 5.208 1.00 58.31 93 THR A CA 1
ATOM 732 C C . THR A 1 93 ? 20.117 -26.759 6.141 1.00 58.31 93 THR A C 1
ATOM 734 O O . THR A 1 93 ? 19.231 -27.581 5.911 1.00 58.31 93 THR A O 1
ATOM 737 N N . ALA A 1 94 ? 21.067 -26.932 7.062 1.00 53.69 94 ALA A N 1
ATOM 738 C CA . ALA A 1 94 ? 21.098 -28.054 7.997 1.00 53.69 94 ALA A CA 1
ATOM 739 C C . ALA A 1 94 ? 19.813 -28.114 8.845 1.00 53.69 94 ALA A C 1
ATOM 741 O O . ALA A 1 94 ? 19.175 -27.074 9.034 1.00 53.69 94 ALA A O 1
ATOM 742 N N . ASP A 1 95 ? 19.463 -29.328 9.286 1.00 52.34 95 ASP A N 1
ATOM 743 C CA . ASP A 1 95 ? 18.288 -29.635 10.121 1.00 52.34 95 ASP A CA 1
ATOM 744 C C . ASP A 1 95 ? 18.267 -28.854 11.447 1.00 52.34 95 ASP A C 1
ATOM 746 O O . ASP A 1 95 ? 19.356 -28.636 12.033 1.00 52.34 95 ASP A O 1
#

Foldseek 3Di:
DPDDDDDLVRLLVVLVVLLVDDDDDPVSVVVNVVSVVSNVVVVCVPPPVVVVVVVVVVVVVQVVQCVVPVHRDDPPPPPVPDPVVVVPPPPDPDD

Organism: NCBI:txid1667327